Protein AF-A0A524M6M9-F1 (afdb_monomer_lite)

Structure (mmCIF, N/CA/C/O backbone):
data_AF-A0A524M6M9-F1
#
_entry.id   AF-A0A524M6M9-F1
#
loop_
_atom_site.group_PDB
_atom_site.id
_atom_site.type_symbol
_atom_site.label_atom_id
_atom_site.label_alt_id
_atom_site.label_comp_id
_atom_site.label_asym_id
_atom_site.label_entity_id
_atom_site.label_seq_id
_atom_site.pdbx_PDB_ins_code
_atom_site.Cartn_x
_atom_site.Cartn_y
_atom_site.Cartn_z
_atom_site.occupancy
_atom_site.B_iso_or_equiv
_atom_site.auth_seq_id
_atom_site.auth_comp_id
_atom_site.auth_asym_id
_atom_site.auth_atom_id
_atom_site.pdbx_PDB_model_num
ATOM 1 N N . MET A 1 1 ? -6.411 6.693 2.833 1.00 95.25 1 MET A N 1
ATOM 2 C CA . MET A 1 1 ? -5.247 5.779 2.754 1.00 95.25 1 MET A CA 1
ATOM 3 C C . MET A 1 1 ? -4.992 5.334 1.316 1.00 95.25 1 MET A C 1
ATOM 5 O O . MET A 1 1 ? -5.941 5.170 0.547 1.00 95.25 1 MET A O 1
ATOM 9 N N . LYS A 1 2 ? -3.725 5.103 0.951 1.00 97.75 2 LYS A N 1
ATOM 10 C CA . LYS A 1 2 ? -3.304 4.600 -0.370 1.00 97.75 2 LYS A CA 1
ATOM 11 C C . LYS A 1 2 ? -2.391 3.383 -0.217 1.00 97.75 2 LYS A C 1
ATOM 13 O O . LYS A 1 2 ? -1.442 3.431 0.552 1.00 97.75 2 LYS A O 1
ATOM 18 N N . LEU A 1 3 ? -2.642 2.316 -0.967 1.00 98.06 3 LEU A N 1
ATOM 19 C CA . LEU A 1 3 ? -1.775 1.141 -1.041 1.00 98.06 3 LEU A CA 1
ATOM 20 C C . LEU A 1 3 ? -1.066 1.126 -2.395 1.00 98.06 3 LEU A C 1
ATOM 22 O O . LEU A 1 3 ? -1.732 0.995 -3.416 1.00 98.06 3 LEU A O 1
ATOM 26 N N . VAL A 1 4 ? 0.262 1.212 -2.394 1.00 97.94 4 VAL A N 1
ATOM 27 C CA . VAL A 1 4 ? 1.094 1.076 -3.597 1.00 97.94 4 VAL A CA 1
ATOM 28 C C . VAL A 1 4 ? 1.534 -0.380 -3.734 1.00 97.94 4 VAL A C 1
ATOM 30 O O . VAL A 1 4 ? 2.100 -0.963 -2.798 1.00 97.94 4 VAL A O 1
ATOM 33 N N . GLY A 1 5 ? 1.273 -1.001 -4.885 1.00 97.44 5 GLY A N 1
ATOM 34 C CA . GLY A 1 5 ? 1.717 -2.372 -5.119 1.00 97.44 5 GLY A CA 1
ATOM 35 C C . GLY A 1 5 ? 1.333 -2.992 -6.454 1.00 97.44 5 GLY A C 1
ATOM 36 O O . GLY A 1 5 ? 0.410 -2.556 -7.126 1.00 97.44 5 GLY A O 1
ATOM 37 N N . SER A 1 6 ? 2.004 -4.087 -6.809 1.00 96.44 6 SER A N 1
ATOM 38 C CA . SER A 1 6 ? 1.678 -4.846 -8.015 1.00 96.44 6 SER A CA 1
ATOM 39 C C . SER A 1 6 ? 0.567 -5.871 -7.766 1.00 96.44 6 SER A C 1
ATOM 41 O O . SER A 1 6 ? 0.465 -6.472 -6.692 1.00 96.44 6 SER A O 1
ATOM 43 N N . LEU A 1 7 ? -0.245 -6.136 -8.795 1.00 95.69 7 LEU A N 1
ATOM 44 C CA . LEU A 1 7 ? -1.292 -7.169 -8.761 1.00 95.69 7 LEU A CA 1
ATOM 45 C C . LEU A 1 7 ? -0.73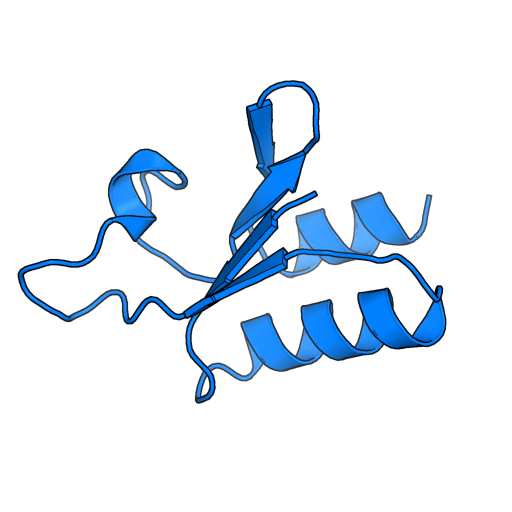4 -8.592 -8.597 1.00 95.69 7 LEU A C 1
ATOM 47 O O . LEU A 1 7 ? -1.435 -9.474 -8.105 1.00 95.69 7 LEU A O 1
ATOM 51 N N . THR A 1 8 ? 0.516 -8.815 -9.003 1.00 95.56 8 THR A N 1
ATOM 52 C CA . THR A 1 8 ? 1.179 -10.125 -8.980 1.00 95.56 8 THR A CA 1
ATOM 53 C C . THR A 1 8 ? 1.867 -10.436 -7.652 1.00 95.56 8 THR A C 1
ATOM 55 O O . THR A 1 8 ? 2.227 -11.587 -7.410 1.00 95.56 8 THR A O 1
ATOM 58 N N . SER A 1 9 ? 2.056 -9.447 -6.771 1.00 96.69 9 SER A N 1
ATOM 59 C CA . SER A 1 9 ? 2.784 -9.646 -5.516 1.00 96.69 9 SER A CA 1
ATOM 60 C C . SER A 1 9 ? 1.930 -10.367 -4.458 1.00 96.69 9 SER A C 1
ATOM 62 O O . SER A 1 9 ? 0.867 -9.862 -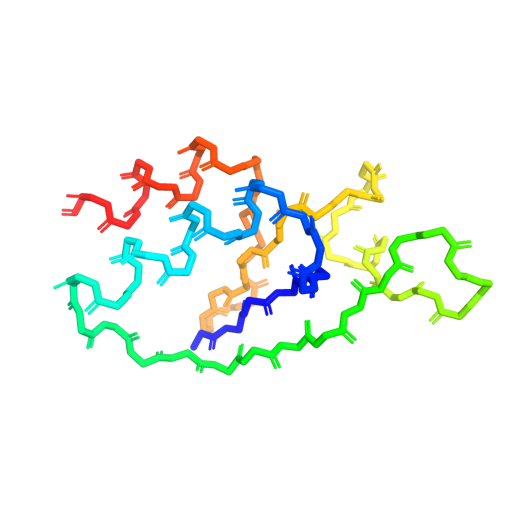4.071 1.00 96.69 9 SER A O 1
ATOM 64 N N . PRO A 1 10 ? 2.396 -11.502 -3.895 1.00 97.75 10 PRO A N 1
ATOM 65 C CA . PRO A 1 10 ? 1.678 -12.196 -2.824 1.00 97.75 10 PRO A CA 1
ATOM 66 C C . PRO A 1 10 ? 1.641 -11.380 -1.522 1.00 97.75 10 PRO A C 1
ATOM 68 O O . PRO A 1 10 ? 0.677 -11.462 -0.763 1.00 97.75 10 PRO A O 1
ATOM 71 N N . PHE A 1 11 ? 2.652 -10.541 -1.278 1.00 98.00 11 PHE A N 1
ATOM 72 C CA . PHE A 1 11 ? 2.711 -9.670 -0.102 1.00 98.00 11 PHE A CA 1
ATOM 73 C C . PHE A 1 11 ? 1.700 -8.525 -0.187 1.00 98.00 11 PHE A C 1
ATOM 75 O O . PHE A 1 11 ? 1.055 -8.202 0.809 1.00 98.00 11 PHE A O 1
ATOM 82 N N . VAL A 1 12 ? 1.515 -7.958 -1.385 1.00 98.06 12 VAL A N 1
ATOM 83 C CA . VAL A 1 12 ? 0.453 -6.976 -1.654 1.00 98.06 12 VAL A CA 1
ATOM 84 C C . VAL A 1 12 ? -0.911 -7.640 -1.494 1.00 98.06 12 VAL A C 1
ATOM 86 O O . VAL A 1 12 ? -1.781 -7.097 -0.818 1.00 98.06 12 VAL A O 1
ATOM 89 N N . ARG A 1 13 ? -1.093 -8.853 -2.039 1.00 98.31 13 ARG A N 1
ATOM 90 C CA . ARG A 1 13 ? -2.345 -9.613 -1.896 1.00 98.31 13 ARG A CA 1
ATOM 91 C C . ARG A 1 13 ? -2.718 -9.851 -0.432 1.00 98.31 13 ARG A C 1
ATOM 93 O O . ARG A 1 13 ? -3.880 -9.668 -0.089 1.00 98.31 13 ARG A O 1
ATOM 100 N N . LYS A 1 14 ? -1.750 -10.194 0.427 1.00 98.00 14 LYS A N 1
ATOM 101 C CA . LYS A 1 14 ? -1.966 -10.335 1.877 1.00 98.00 14 LYS A CA 1
ATOM 102 C C . LYS A 1 14 ? -2.559 -9.059 2.486 1.00 98.00 14 LYS A C 1
ATOM 104 O O . LYS A 1 14 ? -3.606 -9.125 3.119 1.00 98.00 14 LYS A O 1
ATOM 109 N N . VAL A 1 15 ? -1.930 -7.906 2.248 1.00 98.12 15 VAL A N 1
ATOM 110 C CA . VAL A 1 15 ? -2.403 -6.611 2.774 1.00 98.12 15 VAL A CA 1
ATOM 111 C C . VAL A 1 15 ? -3.800 -6.271 2.247 1.00 98.12 15 VAL A C 1
ATOM 113 O O . VAL A 1 15 ? -4.664 -5.859 3.014 1.00 98.12 15 VAL A O 1
ATOM 116 N N . ARG A 1 16 ? -4.061 -6.502 0.953 1.00 98.00 16 ARG A N 1
ATOM 117 C CA . ARG A 1 16 ? -5.382 -6.259 0.345 1.00 98.00 16 ARG A CA 1
ATOM 118 C C . ARG A 1 16 ? -6.490 -7.108 0.967 1.00 98.00 16 ARG A C 1
ATOM 120 O O . ARG A 1 16 ? -7.603 -6.611 1.112 1.00 98.00 16 ARG A O 1
ATOM 127 N N . ILE A 1 17 ? -6.198 -8.362 1.322 1.00 97.75 17 ILE A N 1
ATOM 128 C CA . ILE A 1 17 ? -7.155 -9.237 2.012 1.00 97.75 17 ILE A CA 1
ATOM 129 C C . ILE A 1 17 ? -7.473 -8.678 3.401 1.00 97.75 17 ILE A C 1
ATOM 131 O O . ILE A 1 17 ? -8.646 -8.542 3.718 1.00 97.75 17 ILE A O 1
ATOM 135 N N . VAL A 1 18 ? -6.462 -8.280 4.182 1.00 97.75 18 VAL A N 1
ATOM 136 C CA . VAL A 1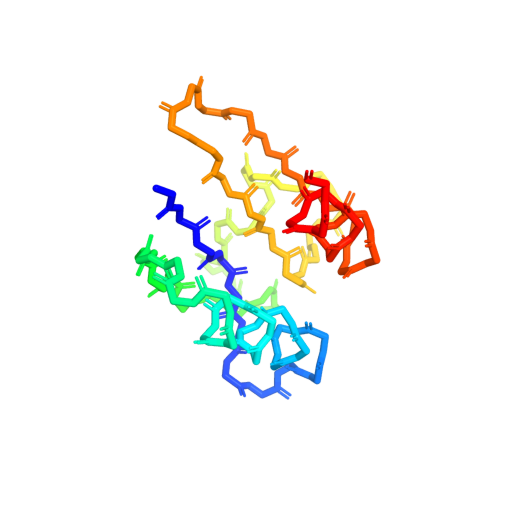 18 ? -6.667 -7.703 5.526 1.00 97.75 18 VAL A CA 1
ATOM 137 C C . VAL A 1 18 ? -7.466 -6.397 5.467 1.00 97.75 18 VAL A C 1
ATOM 139 O O . VAL A 1 18 ? -8.418 -6.226 6.221 1.00 97.75 18 VAL A O 1
ATOM 142 N N . LEU A 1 19 ? -7.145 -5.503 4.524 1.00 97.19 19 LEU A N 1
ATOM 143 C CA . LEU A 1 19 ? -7.915 -4.270 4.300 1.00 97.19 19 LEU A CA 1
ATOM 144 C C . LEU A 1 19 ? -9.383 -4.563 3.958 1.00 97.19 19 LEU A C 1
ATOM 146 O O . LEU A 1 19 ? -10.281 -3.894 4.464 1.00 97.19 19 LEU A O 1
ATOM 150 N N . SER A 1 20 ? -9.627 -5.574 3.117 1.00 97.12 20 SER A N 1
ATOM 151 C CA . SER A 1 20 ? -10.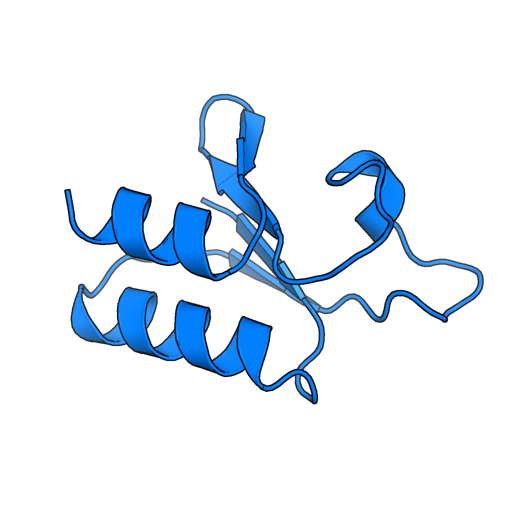981 -5.991 2.743 1.00 97.12 20 SER A CA 1
ATOM 152 C C . SER A 1 20 ? -11.742 -6.610 3.914 1.00 97.12 20 SER A C 1
ATOM 154 O O . SER A 1 20 ? -12.921 -6.310 4.085 1.00 97.12 20 SER A O 1
ATOM 156 N N . ASP A 1 21 ? -11.087 -7.461 4.706 1.00 97.25 21 ASP A N 1
ATOM 157 C CA . ASP A 1 21 ? -11.674 -8.121 5.876 1.00 97.25 21 ASP A CA 1
ATOM 158 C C . ASP A 1 21 ? -12.113 -7.091 6.927 1.00 97.25 21 ASP A C 1
ATOM 160 O O . ASP A 1 21 ? -13.249 -7.108 7.404 1.00 97.25 21 ASP A O 1
ATOM 164 N N . LYS A 1 22 ? -11.266 -6.082 7.161 1.00 96.00 22 LYS A N 1
ATOM 165 C CA . LYS A 1 22 ? -11.547 -4.954 8.061 1.00 96.00 22 LYS A CA 1
ATOM 166 C C . LYS A 1 22 ? -12.440 -3.868 7.455 1.00 96.00 22 LYS A C 1
ATOM 168 O O . LYS A 1 22 ? -12.765 -2.902 8.138 1.00 96.00 22 LYS A O 1
ATOM 173 N N . ARG A 1 23 ? -12.861 -4.013 6.191 1.00 96.62 23 ARG A N 1
ATOM 174 C CA . ARG A 1 23 ? -13.691 -3.040 5.449 1.00 96.62 23 ARG A CA 1
ATOM 175 C C . ARG A 1 23 ? -13.092 -1.627 5.410 1.00 96.62 23 ARG A C 1
ATOM 177 O O . ARG A 1 23 ? -13.821 -0.637 5.373 1.00 96.62 23 ARG A O 1
ATOM 184 N N . ILE A 1 24 ? -11.766 -1.531 5.397 1.00 96.00 24 ILE A N 1
ATOM 185 C CA . ILE A 1 24 ? -11.055 -0.258 5.298 1.00 96.00 24 ILE A CA 1
ATOM 186 C C . ILE A 1 24 ? -11.006 0.143 3.826 1.00 96.00 24 ILE A C 1
ATOM 188 O O . ILE A 1 24 ? -10.506 -0.599 2.978 1.00 96.00 24 ILE A O 1
ATOM 192 N N . VAL A 1 25 ? -11.524 1.330 3.516 1.00 96.38 25 VAL A N 1
ATOM 193 C CA . VAL A 1 25 ? -11.481 1.886 2.162 1.00 96.38 25 VAL A CA 1
ATOM 194 C C . VAL A 1 25 ? -10.087 2.448 1.893 1.00 96.38 25 VAL A C 1
ATOM 196 O O . VAL A 1 25 ? -9.533 3.201 2.691 1.00 96.38 25 VAL A O 1
ATOM 199 N N . TYR A 1 26 ? -9.518 2.099 0.744 1.00 97.25 26 TYR A N 1
ATOM 200 C CA . TYR A 1 26 ? -8.205 2.568 0.317 1.00 97.25 26 TYR A CA 1
ATOM 201 C C . TYR A 1 26 ? -8.180 2.783 -1.193 1.00 97.25 26 TYR A C 1
ATOM 203 O O . TYR A 1 26 ? -8.911 2.130 -1.939 1.00 97.25 26 TYR A O 1
ATOM 211 N N . ASN A 1 27 ? -7.304 3.677 -1.646 1.00 97.94 27 ASN A N 1
ATOM 212 C CA . ASN A 1 27 ? -6.964 3.780 -3.058 1.00 97.94 27 ASN A CA 1
ATOM 213 C C . ASN A 1 27 ? -5.847 2.780 -3.385 1.00 97.94 27 ASN A C 1
ATOM 215 O O . ASN A 1 27 ? -4.828 2.762 -2.692 1.00 97.94 27 ASN A O 1
ATOM 219 N N . PHE A 1 28 ? -6.029 1.946 -4.410 1.00 97.88 28 PHE A N 1
ATOM 220 C CA . PHE A 1 28 ? -5.006 0.999 -4.845 1.00 97.88 28 PHE A CA 1
ATOM 221 C C . PHE A 1 28 ? -4.234 1.563 -6.037 1.00 97.88 28 PHE A C 1
ATOM 223 O O . PHE A 1 28 ? -4.753 1.630 -7.148 1.00 97.88 28 PHE A O 1
ATOM 230 N N . ASP A 1 29 ? -2.991 1.949 -5.782 1.00 97.25 29 ASP A N 1
ATOM 231 C CA . ASP A 1 29 ? -2.061 2.484 -6.767 1.00 97.25 29 ASP A CA 1
ATOM 232 C C . ASP A 1 29 ? -1.191 1.343 -7.309 1.00 97.25 29 ASP A C 1
ATOM 234 O O . ASP A 1 29 ? -0.374 0.757 -6.588 1.00 97.25 29 ASP A O 1
ATOM 238 N N . VAL A 1 30 ? -1.437 0.959 -8.563 1.00 97.06 30 VAL A N 1
ATOM 239 C CA . VAL A 1 30 ? -0.757 -0.179 -9.183 1.00 97.06 30 VAL A CA 1
ATOM 240 C C . VAL A 1 30 ? 0.588 0.267 -9.727 1.00 97.06 30 VAL A C 1
ATOM 242 O O . VAL A 1 30 ? 0.653 0.894 -10.779 1.00 97.06 30 VAL A O 1
ATOM 245 N N . ASP A 1 31 ? 1.654 -0.147 -9.046 1.00 96.00 31 ASP A N 1
ATOM 246 C CA . ASP A 1 31 ? 3.028 0.104 -9.473 1.00 96.00 31 ASP A CA 1
ATOM 247 C C . ASP A 1 31 ? 3.882 -1.172 -9.403 1.00 96.00 31 ASP A C 1
ATOM 249 O O . ASP A 1 31 ? 3.716 -2.031 -8.526 1.00 96.00 31 ASP A O 1
ATOM 253 N N . ILE A 1 32 ? 4.777 -1.320 -10.378 1.00 93.94 32 ILE A N 1
ATOM 254 C CA . ILE A 1 32 ? 5.621 -2.494 -10.582 1.00 93.94 32 ILE A CA 1
ATOM 255 C C . ILE A 1 32 ? 7.079 -2.080 -10.331 1.00 93.94 32 ILE A C 1
ATOM 257 O O . ILE A 1 32 ? 7.670 -1.442 -11.200 1.00 93.94 32 ILE A O 1
ATOM 261 N N . PRO A 1 33 ? 7.702 -2.504 -9.212 1.00 90.25 33 PRO A N 1
ATOM 262 C 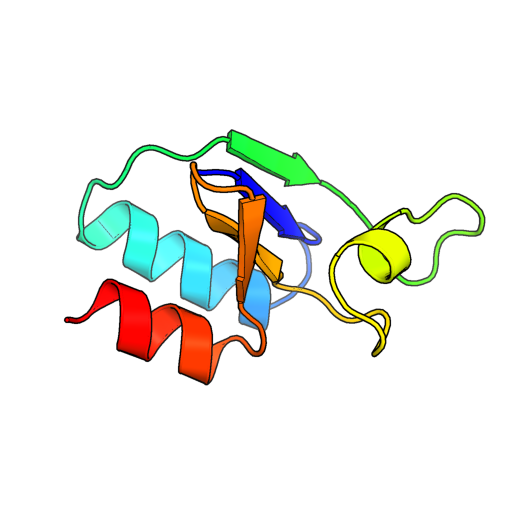CA . PRO A 1 33 ? 9.002 -1.989 -8.765 1.00 90.25 33 PRO A CA 1
ATOM 263 C C . PRO A 1 33 ? 10.166 -2.066 -9.758 1.00 90.25 33 PRO A C 1
ATOM 265 O O . PRO A 1 33 ? 11.128 -1.317 -9.645 1.00 90.25 33 PRO A O 1
ATOM 268 N N . TRP A 1 34 ? 10.132 -3.021 -10.688 1.00 88.50 34 TRP A N 1
ATOM 269 C CA . TRP A 1 34 ? 11.204 -3.241 -11.664 1.00 88.50 34 TRP A CA 1
ATOM 270 C C . TRP A 1 34 ? 10.976 -2.511 -12.994 1.00 88.50 34 TRP A C 1
ATOM 272 O O . TRP A 1 34 ? 11.779 -2.657 -13.916 1.00 88.50 34 TRP A O 1
ATOM 282 N N . ASN A 1 35 ? 9.897 -1.736 -13.121 1.00 93.38 35 ASN A N 1
ATOM 283 C CA . ASN A 1 35 ? 9.692 -0.872 -14.275 1.00 93.38 35 ASN A CA 1
ATOM 284 C C . ASN A 1 35 ? 10.546 0.395 -14.147 1.00 93.38 35 ASN A C 1
ATOM 286 O O . ASN A 1 35 ? 10.656 0.978 -13.074 1.00 93.38 35 ASN A O 1
ATOM 290 N N . VAL A 1 36 ? 11.083 0.873 -15.272 1.00 88.62 36 VAL A N 1
ATOM 291 C CA . VAL A 1 36 ? 11.947 2.071 -15.337 1.00 88.62 36 VAL A CA 1
ATOM 292 C C . VAL A 1 36 ? 11.252 3.342 -14.817 1.00 88.62 36 VAL A C 1
ATOM 294 O O . VAL A 1 36 ? 11.926 4.258 -14.364 1.00 88.62 36 VAL A O 1
ATOM 297 N N . GLY A 1 37 ? 9.916 3.395 -14.852 1.00 90.69 37 GLY A N 1
ATOM 298 C CA . GLY A 1 37 ? 9.109 4.513 -14.342 1.00 90.69 37 GLY A CA 1
ATOM 299 C C . GLY A 1 37 ? 8.453 4.269 -12.981 1.00 90.69 37 GLY A C 1
ATOM 300 O O . GLY A 1 37 ? 7.507 4.975 -12.656 1.00 90.69 37 GLY A O 1
ATOM 301 N N . SER A 1 38 ? 8.888 3.252 -12.233 1.00 94.75 38 SER A N 1
ATOM 302 C CA . SER A 1 38 ? 8.336 2.942 -10.911 1.00 94.75 38 SER A CA 1
ATOM 303 C C . SER A 1 38 ? 8.571 4.091 -9.931 1.00 94.75 38 SER A C 1
ATOM 305 O O . SER A 1 38 ? 9.708 4.513 -9.720 1.00 94.75 38 SER A O 1
ATOM 307 N N . HIS A 1 39 ? 7.514 4.506 -9.241 1.00 95.19 39 HIS A N 1
ATOM 308 C CA . HIS A 1 39 ? 7.529 5.519 -8.184 1.00 95.19 39 HIS A CA 1
ATOM 309 C C . HIS A 1 39 ? 7.522 4.912 -6.775 1.00 95.19 39 HIS A C 1
ATOM 311 O O . HIS A 1 39 ? 7.494 5.637 -5.786 1.00 95.19 39 HIS A O 1
ATOM 317 N N . VAL A 1 40 ? 7.589 3.581 -6.638 1.00 95.75 40 VAL A N 1
ATOM 318 C CA . VAL A 1 40 ? 7.692 2.904 -5.326 1.00 95.75 40 VAL A CA 1
ATOM 319 C C . VAL A 1 40 ? 8.817 3.469 -4.450 1.00 95.75 40 VAL A C 1
ATOM 321 O O . VAL A 1 40 ? 8.647 3.553 -3.232 1.00 95.75 40 VAL A O 1
ATOM 324 N N . ILE A 1 41 ? 9.951 3.857 -5.046 1.00 95.31 41 ILE A N 1
ATOM 325 C CA . ILE A 1 41 ? 11.118 4.350 -4.301 1.00 95.31 41 ILE A CA 1
ATOM 326 C C . ILE A 1 41 ? 10.844 5.667 -3.564 1.00 95.31 41 ILE A C 1
ATOM 328 O O . ILE A 1 41 ? 11.442 5.908 -2.518 1.00 95.31 41 ILE A O 1
ATOM 332 N N . ASP A 1 42 ? 9.880 6.455 -4.047 1.00 94.81 42 ASP A N 1
ATOM 333 C CA . ASP A 1 42 ? 9.459 7.709 -3.416 1.00 94.81 42 ASP A CA 1
ATOM 334 C C . ASP A 1 42 ? 8.723 7.462 -2.088 1.00 94.81 42 ASP A C 1
ATOM 336 O O . ASP A 1 42 ? 8.674 8.337 -1.226 1.00 94.81 42 ASP A O 1
ATOM 340 N N . TYR A 1 43 ? 8.164 6.259 -1.901 1.00 95.62 43 TYR A N 1
ATOM 341 C CA . TYR A 1 43 ? 7.412 5.877 -0.700 1.00 95.62 43 TYR A CA 1
ATOM 342 C C . TYR A 1 43 ? 8.162 4.886 0.194 1.00 95.62 43 TYR A C 1
ATOM 344 O O . TYR A 1 43 ? 7.950 4.866 1.407 1.00 95.62 43 TYR A O 1
ATOM 352 N N . ASN A 1 44 ? 9.010 4.042 -0.396 1.00 95.56 44 ASN A N 1
ATOM 353 C CA . ASN A 1 44 ? 9.820 3.056 0.303 1.00 95.56 44 ASN A CA 1
ATOM 354 C C . ASN A 1 44 ? 11.254 3.081 -0.246 1.00 95.56 44 ASN A C 1
ATOM 356 O O . ASN A 1 44 ? 11.473 2.587 -1.355 1.00 95.56 44 ASN A O 1
ATOM 360 N N . PRO A 1 45 ? 12.248 3.528 0.545 1.00 93.56 45 PRO A N 1
ATOM 361 C CA . PRO A 1 45 ? 13.655 3.570 0.139 1.00 93.56 45 PRO A CA 1
ATOM 362 C C . PRO A 1 45 ? 14.227 2.216 -0.304 1.00 93.56 45 PRO A C 1
ATOM 364 O O . PRO A 1 45 ? 15.231 2.165 -1.008 1.00 93.56 45 PRO A O 1
ATOM 367 N N . LEU A 1 46 ? 13.599 1.103 0.092 1.00 93.12 46 LEU A N 1
ATOM 368 C CA . LEU A 1 46 ? 13.989 -0.241 -0.338 1.00 93.12 46 LEU A CA 1
ATOM 369 C C . LEU A 1 46 ? 13.505 -0.589 -1.754 1.00 93.12 46 LEU A C 1
ATOM 371 O O . LEU A 1 46 ? 13.858 -1.655 -2.257 1.00 93.12 46 LEU A O 1
ATOM 375 N N . GLY A 1 47 ? 12.654 0.242 -2.365 1.00 93.62 47 GLY A N 1
ATOM 376 C CA . GLY A 1 47 ? 12.071 0.004 -3.685 1.00 93.62 47 GLY A CA 1
ATOM 377 C C . GLY A 1 47 ? 11.186 -1.245 -3.736 1.00 93.62 47 GLY A C 1
ATOM 378 O O . GLY A 1 47 ? 11.151 -1.938 -4.748 1.00 93.62 47 GLY A O 1
ATOM 379 N N . LYS A 1 48 ? 10.513 -1.599 -2.631 1.00 95.00 48 LYS A N 1
ATOM 380 C CA . LYS A 1 48 ? 9.683 -2.814 -2.534 1.00 95.00 48 LYS A CA 1
ATOM 381 C C . LYS A 1 48 ? 8.221 -2.489 -2.263 1.00 95.00 48 LYS A C 1
ATOM 383 O O . LYS A 1 48 ? 7.903 -1.541 -1.556 1.00 95.00 48 LYS A O 1
ATOM 388 N N . VAL A 1 49 ? 7.345 -3.357 -2.756 1.00 96.75 49 VAL A N 1
ATOM 389 C CA . VAL A 1 49 ? 5.900 -3.350 -2.481 1.00 96.75 49 VAL A CA 1
ATOM 390 C C . VAL A 1 49 ? 5.538 -4.511 -1.547 1.00 96.75 49 VAL A C 1
ATOM 392 O O . VAL A 1 49 ? 6.194 -5.557 -1.613 1.00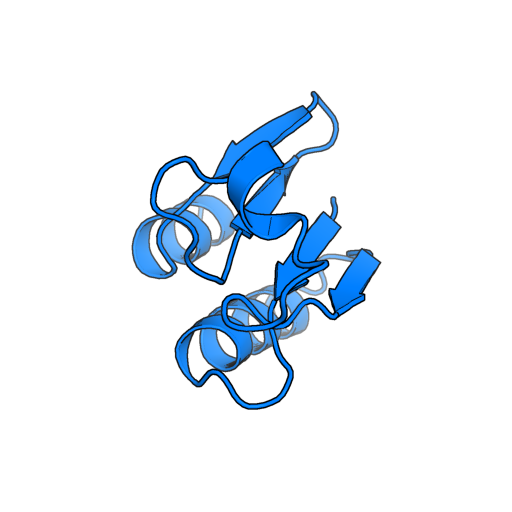 96.75 49 VAL A O 1
ATOM 395 N N . PRO A 1 50 ? 4.484 -4.408 -0.716 1.00 97.81 50 PRO A N 1
ATOM 396 C CA . PRO A 1 50 ? 3.528 -3.299 -0.576 1.00 97.81 50 PRO A CA 1
ATOM 397 C C . PRO A 1 50 ? 4.067 -2.099 0.209 1.00 97.81 50 PRO A C 1
ATOM 399 O O . PRO A 1 50 ? 4.890 -2.275 1.105 1.00 97.81 50 PRO A O 1
ATOM 402 N N . VAL A 1 51 ? 3.519 -0.916 -0.082 1.00 98.19 51 VAL A N 1
ATOM 403 C CA . VAL A 1 51 ? 3.676 0.296 0.740 1.00 98.19 51 VAL A CA 1
ATOM 404 C C . VAL A 1 51 ? 2.303 0.872 1.051 1.00 98.19 51 VAL A C 1
ATOM 406 O O . VAL A 1 51 ? 1.513 1.099 0.134 1.00 98.19 51 VAL A O 1
ATOM 409 N N . LEU A 1 52 ? 2.005 1.100 2.327 1.00 98.19 52 LEU A N 1
ATOM 410 C CA . LEU A 1 52 ? 0.769 1.750 2.753 1.00 98.19 52 LEU A CA 1
ATOM 411 C C . LEU A 1 52 ? 1.070 3.202 3.128 1.00 98.19 52 LEU A C 1
ATOM 413 O O . LEU A 1 52 ? 1.873 3.454 4.016 1.00 98.19 52 LEU A O 1
ATOM 417 N N . VAL A 1 53 ? 0.426 4.145 2.452 1.00 97.94 53 VAL A N 1
ATOM 418 C CA . VAL A 1 53 ? 0.497 5.579 2.740 1.00 97.94 53 VAL A CA 1
ATOM 419 C C . VAL A 1 53 ? -0.751 5.975 3.526 1.00 97.94 53 VAL A C 1
ATOM 421 O O . VAL A 1 53 ? -1.883 5.793 3.052 1.00 97.94 53 VAL A O 1
ATOM 424 N N . LEU A 1 54 ? -0.537 6.476 4.737 1.00 96.81 54 LEU A N 1
ATOM 425 C CA . LEU A 1 54 ? -1.578 6.981 5.625 1.00 96.81 54 LEU A CA 1
ATOM 426 C C . LEU A 1 54 ? -2.036 8.381 5.195 1.00 96.81 54 LEU A C 1
ATOM 428 O O . LEU A 1 54 ? -1.446 9.006 4.313 1.00 96.81 54 LEU A O 1
ATOM 432 N N . ASP A 1 55 ? -3.125 8.862 5.791 1.00 94.81 55 ASP A N 1
ATOM 433 C CA . ASP A 1 55 ? -3.726 10.149 5.411 1.00 94.81 55 ASP A CA 1
ATOM 434 C C . ASP A 1 55 ? -2.867 11.360 5.816 1.00 94.81 55 ASP A C 1
ATOM 436 O O . ASP A 1 55 ? -2.970 12.417 5.200 1.00 94.81 55 ASP A O 1
ATOM 440 N N . ASP A 1 56 ? -1.979 11.193 6.798 1.00 95.50 56 ASP A N 1
ATOM 441 C CA . ASP A 1 56 ? -0.976 12.182 7.212 1.00 95.50 56 ASP A CA 1
ATOM 442 C C . ASP A 1 56 ? 0.300 12.157 6.343 1.00 95.50 56 ASP A C 1
ATOM 444 O O . ASP A 1 56 ? 1.224 12.936 6.571 1.00 95.50 56 ASP A O 1
ATOM 448 N N . GLY A 1 57 ? 0.356 11.271 5.341 1.00 94.81 57 GLY A N 1
ATOM 449 C CA . GLY A 1 57 ? 1.511 11.076 4.466 1.00 94.81 57 GLY A CA 1
ATOM 450 C C . GLY A 1 57 ? 2.557 10.094 4.998 1.00 94.81 57 GLY A C 1
ATOM 451 O O . GLY A 1 57 ? 3.508 9.793 4.275 1.00 94.81 57 GLY A O 1
ATOM 452 N N . THR A 1 58 ? 2.386 9.547 6.205 1.00 96.69 58 THR A N 1
ATOM 453 C CA . THR A 1 58 ? 3.289 8.530 6.757 1.00 96.69 58 THR A CA 1
ATOM 454 C C . THR A 1 58 ? 3.273 7.273 5.886 1.00 96.69 58 THR A C 1
ATOM 456 O O . THR A 1 58 ? 2.209 6.782 5.495 1.00 96.69 58 THR A O 1
ATOM 459 N N . THR A 1 59 ? 4.452 6.726 5.582 1.00 97.62 59 THR A N 1
ATOM 460 C CA . THR A 1 59 ? 4.600 5.498 4.792 1.00 97.62 59 THR A CA 1
ATOM 461 C C . THR A 1 59 ? 4.952 4.307 5.679 1.00 97.62 59 THR A C 1
ATOM 463 O O . THR A 1 59 ? 5.843 4.365 6.523 1.00 97.62 59 THR A O 1
ATOM 466 N N . LEU A 1 60 ? 4.237 3.201 5.484 1.00 97.25 60 LEU A N 1
ATOM 467 C CA . LEU A 1 60 ? 4.443 1.941 6.189 1.00 97.25 60 LEU A CA 1
ATOM 468 C C . LEU A 1 60 ? 4.886 0.855 5.212 1.00 97.25 60 LEU A C 1
ATOM 470 O O . LEU A 1 60 ? 4.296 0.658 4.146 1.00 97.25 60 LEU A O 1
ATOM 474 N N . TYR A 1 61 ? 5.916 0.128 5.620 1.00 96.31 61 TYR A N 1
ATOM 475 C CA . TYR A 1 61 ? 6.475 -1.055 4.977 1.00 96.31 61 TYR A CA 1
ATOM 476 C C . TYR A 1 61 ? 7.245 -1.835 6.056 1.00 96.31 61 TYR A C 1
ATOM 478 O O . TYR A 1 61 ? 7.772 -1.248 6.994 1.00 96.31 61 TYR A O 1
ATOM 486 N N . ASP A 1 62 ? 7.342 -3.160 6.026 1.00 94.75 62 ASP A N 1
ATOM 487 C CA . ASP A 1 62 ? 6.925 -4.137 5.019 1.00 94.75 62 ASP A CA 1
ATOM 488 C C . ASP A 1 62 ? 5.488 -4.674 5.218 1.00 94.75 62 ASP A C 1
ATOM 490 O O . ASP A 1 62 ? 4.697 -4.172 6.011 1.00 94.75 62 ASP A O 1
ATOM 494 N N . SER A 1 63 ? 5.129 -5.739 4.494 1.00 96.94 63 SER A N 1
ATOM 495 C CA . SER A 1 63 ? 3.793 -6.343 4.585 1.00 96.94 63 SER A CA 1
ATOM 496 C C . SER A 1 63 ? 3.406 -6.891 5.964 1.00 96.94 63 SER A C 1
ATOM 498 O O . SER A 1 63 ? 2.236 -7.215 6.142 1.00 96.94 63 SER A O 1
ATOM 500 N N . ARG A 1 64 ? 4.346 -7.134 6.890 1.00 96.94 64 ARG A N 1
ATOM 501 C CA . ARG A 1 64 ? 4.017 -7.566 8.260 1.00 96.94 64 ARG A CA 1
ATOM 502 C C . ARG A 1 64 ? 3.692 -6.348 9.105 1.00 96.94 64 ARG A C 1
ATOM 504 O O . ARG A 1 64 ? 2.593 -6.295 9.629 1.00 96.94 64 ARG A O 1
ATOM 511 N N . VAL A 1 65 ? 4.557 -5.334 9.066 1.00 97.44 65 VAL A N 1
ATOM 512 C CA . VAL A 1 65 ? 4.330 -4.044 9.739 1.00 97.44 65 VAL A CA 1
ATOM 513 C C . VAL A 1 65 ? 2.988 -3.438 9.333 1.00 97.44 65 VAL A C 1
ATOM 515 O O . VAL A 1 65 ? 2.225 -2.999 10.184 1.00 97.44 65 VAL A O 1
ATOM 518 N N . ILE A 1 66 ? 2.666 -3.465 8.035 1.00 97.69 66 ILE A N 1
ATOM 519 C CA . ILE A 1 66 ? 1.376 -2.969 7.543 1.00 97.69 66 ILE A CA 1
ATOM 520 C C . ILE A 1 66 ? 0.207 -3.765 8.136 1.00 97.69 66 ILE A C 1
ATOM 522 O O . ILE A 1 66 ? -0.789 -3.174 8.529 1.00 97.69 66 ILE A O 1
ATOM 526 N N . VAL A 1 67 ? 0.294 -5.097 8.170 1.00 97.50 67 VAL A N 1
ATOM 527 C CA . VAL A 1 67 ? -0.800 -5.931 8.693 1.00 97.50 67 VAL A CA 1
ATOM 528 C C . VAL A 1 67 ? -0.961 -5.737 10.196 1.00 97.50 67 VAL A C 1
ATOM 530 O O . VAL A 1 67 ? -2.089 -5.564 10.635 1.00 97.50 67 VAL A O 1
ATOM 533 N N . ASP A 1 68 ? 0.136 -5.691 10.950 1.00 97.06 68 ASP A N 1
ATOM 534 C CA . ASP A 1 68 ? 0.112 -5.474 12.400 1.00 97.06 68 ASP A CA 1
ATOM 535 C C . ASP A 1 68 ? -0.470 -4.089 12.743 1.00 97.06 68 ASP A C 1
ATOM 537 O O . ASP A 1 68 ? -1.283 -3.960 13.657 1.00 97.06 68 ASP A O 1
ATOM 541 N N . TYR A 1 69 ? -0.126 -3.060 11.958 1.00 96.44 69 TYR A N 1
ATOM 542 C CA . TYR A 1 69 ? -0.718 -1.725 12.082 1.00 96.44 69 TYR A CA 1
ATOM 543 C C . TYR A 1 69 ? -2.226 -1.730 11.811 1.00 96.44 69 TYR A C 1
ATOM 545 O O . TYR A 1 69 ? -2.982 -1.111 12.547 1.00 96.44 69 TYR A O 1
ATOM 553 N N . LEU A 1 70 ? -2.669 -2.425 10.758 1.00 95.19 70 LEU A N 1
ATOM 554 C CA . LEU A 1 70 ? -4.092 -2.540 10.431 1.00 95.19 70 LEU A CA 1
ATOM 555 C C . LEU A 1 70 ? -4.858 -3.392 11.449 1.00 95.19 70 LEU A C 1
ATOM 557 O O . LEU A 1 70 ? -6.086 -3.317 11.484 1.00 95.19 70 LEU A O 1
ATOM 561 N N . ASP A 1 71 ? -4.169 -4.249 12.206 1.00 91.38 71 ASP A N 1
ATOM 562 C CA . ASP A 1 71 ? -4.789 -5.098 13.220 1.00 91.38 71 ASP A CA 1
ATOM 563 C C . ASP A 1 71 ? -5.006 -4.424 14.573 1.00 91.38 71 ASP A C 1
ATOM 565 O O . ASP A 1 71 ? -5.864 -4.870 15.333 1.00 91.38 71 ASP A O 1
ATOM 569 N N . SER A 1 72 ? -4.279 -3.335 14.822 1.00 83.06 72 SER A N 1
ATOM 570 C CA . SER A 1 72 ? -4.421 -2.489 16.012 1.00 83.06 72 SER A CA 1
ATOM 571 C C . SER A 1 72 ? -5.716 -1.674 15.986 1.00 83.06 72 SER A C 1
ATOM 573 O O . SER A 1 72 ? -6.300 -1.494 17.078 1.00 83.06 72 SER A O 1
#

Radius of gyration: 11.16 Å; chains: 1; bounding box: 28×24×31 Å

pLDDT: mean 95.88, std 2.64, range [83.06, 98.31]

Sequence (72 aa):
MKLVGSLTSPFVRKVRIVLSDKRIVYNFDVDIPWNVGSHVIDYNPLGKVPVLVLDDGTTLYDSRVIVDYLDS

Secondary structure (DSSP, 8-state):
-EEEE-TT-HHHHHHHHHHHHTT---EEEE--TTSTT--HHHH-TT--S-EEEPTTS-EE-SHHHHHHHHH-

Foldseek 3Di:
DEWEEAPPDPLSVLLVVLCVVLVPDYHYHHADLPDPPGPCCVQPVVSDDTWDQDPVRHIDDDSVRSNVVSVD